Protein AF-F3KN07-F1 (afdb_monomer_lite)

Secondary structure (DSSP, 8-state):
-----HHHHHHHHHHHHIIIIIHHHHHHHHHHHHHIIIIITT-HHHHHH---HHHHHHHHHHHHHHHHHHHHHHHHHHHHHHHHHHHHHS-HHHHHHHHHHHHHHTT-S-HHHHHHHHHHHHHHHTT-

Sequence (128 aa):
MINNNWLRRRWLESRYGTTNYLIFSLTIVNFVLIVYRFLIENDPIINDLLPNLWIFTVILMIFYVPISILIGYW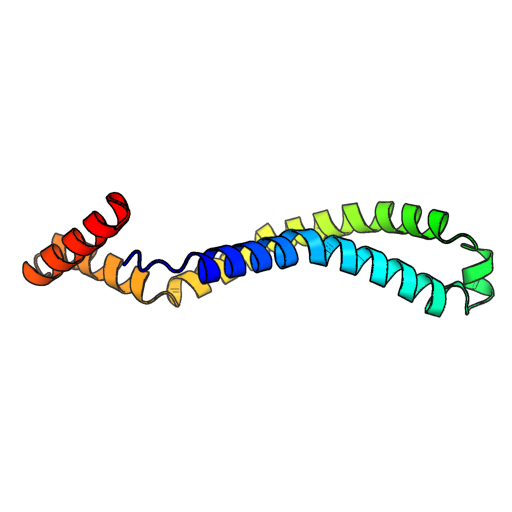HRHTQLSTENIIKRLEDPLLAHICRIIMDSRTGRASEKEIMELRAFLDKIENGK

pLDDT: mean 88.53, std 9.16, range [46.88, 97.69]

Radius of gyration: 25.51 Å; chains: 1; bounding box: 53×21×68 Å

Foldseek 3Di:
DPDPPVVVVVVVVVCCCCVVPVCVVVVLVVVLVCCCVPPQVVDPVNCVVPVDSVVSSVVCCVVVVVVVVVVVVVCVVPPPVVVVVVVCVPDVVNVLLVVQVVCVVVVNHDPVSVVVSVVVVVCVVVVD

Structure (mmCIF, N/CA/C/O backbone):
data_AF-F3KN07-F1
#
_entry.id   AF-F3KN07-F1
#
loop_
_atom_site.group_PDB
_atom_site.id
_atom_site.type_symbol
_atom_site.label_atom_id
_atom_site.label_alt_id
_atom_site.label_comp_id
_atom_site.label_asym_id
_atom_site.label_entity_id
_atom_site.label_seq_id
_atom_site.pdbx_PDB_ins_code
_atom_site.Cartn_x
_atom_site.Cartn_y
_atom_site.Cartn_z
_atom_site.occupancy
_atom_site.B_iso_or_equiv
_atom_site.auth_seq_id
_atom_site.auth_comp_id
_atom_site.auth_asym_id
_atom_site.auth_atom_id
_atom_site.pdbx_PDB_model_num
ATOM 1 N N . MET A 1 1 ? -27.335 2.458 13.897 1.00 46.88 1 MET A N 1
ATOM 2 C CA . MET A 1 1 ? -27.718 3.627 13.066 1.00 46.88 1 MET A CA 1
ATOM 3 C C . MET A 1 1 ? -27.528 3.295 11.587 1.00 46.88 1 MET A C 1
ATOM 5 O O . MET A 1 1 ? -26.543 3.711 10.986 1.00 46.88 1 MET A O 1
ATOM 9 N N . ILE A 1 2 ? -28.474 2.601 10.959 1.00 49.03 2 ILE A N 1
ATOM 10 C CA . ILE A 1 2 ? -28.528 2.502 9.492 1.00 49.03 2 ILE A CA 1
ATOM 11 C C . ILE A 1 2 ? -29.441 3.622 8.986 1.00 49.03 2 ILE A C 1
ATOM 13 O O . ILE A 1 2 ? -30.556 3.398 8.528 1.00 49.03 2 ILE A O 1
ATOM 17 N N . ASN A 1 3 ? -28.989 4.872 9.132 1.00 54.06 3 ASN A N 1
ATOM 18 C CA . ASN A 1 3 ? -29.558 5.941 8.316 1.00 54.06 3 ASN A CA 1
ATOM 19 C C . ASN A 1 3 ? -29.127 5.664 6.871 1.00 54.06 3 ASN A C 1
ATOM 21 O O . ASN A 1 3 ? -27.994 5.226 6.655 1.00 54.06 3 ASN A O 1
ATOM 25 N N . ASN A 1 4 ? -30.029 5.862 5.915 1.00 63.94 4 ASN A N 1
ATOM 26 C CA . ASN A 1 4 ? -29.963 5.401 4.530 1.00 63.94 4 ASN A CA 1
ATOM 27 C C . ASN A 1 4 ? -28.863 6.119 3.717 1.00 63.94 4 ASN A C 1
ATOM 29 O O . ASN A 1 4 ? -29.105 6.832 2.750 1.00 63.94 4 ASN A O 1
ATOM 33 N N . ASN A 1 5 ? -27.612 5.941 4.127 1.00 76.50 5 ASN A N 1
ATOM 34 C CA . ASN A 1 5 ? -26.417 6.563 3.579 1.00 76.50 5 ASN A CA 1
ATOM 35 C C . ASN A 1 5 ? -25.862 5.721 2.427 1.00 76.50 5 ASN A C 1
ATOM 37 O O . ASN A 1 5 ? -24.653 5.504 2.332 1.00 76.50 5 ASN A O 1
ATOM 41 N N . TRP A 1 6 ? -26.745 5.232 1.553 1.00 86.12 6 TRP A N 1
ATOM 42 C CA . TRP A 1 6 ? -26.373 4.431 0.388 1.00 86.12 6 TRP A CA 1
ATOM 43 C C . TRP A 1 6 ? -25.271 5.125 -0.422 1.00 86.12 6 TRP A C 1
ATOM 45 O O . TRP A 1 6 ? -24.239 4.522 -0.701 1.00 86.12 6 TRP A O 1
ATOM 55 N N . LEU A 1 7 ? -25.415 6.435 -0.652 1.00 90.31 7 LEU A N 1
ATOM 56 C CA . LEU A 1 7 ? -24.409 7.250 -1.338 1.00 90.31 7 LEU A CA 1
ATOM 57 C C . LEU A 1 7 ? -23.064 7.285 -0.607 1.00 90.31 7 LEU A C 1
ATOM 59 O O . LEU A 1 7 ? -22.028 7.122 -1.242 1.00 90.31 7 LEU A O 1
ATOM 63 N N . ARG A 1 8 ? -23.045 7.446 0.723 1.00 89.19 8 ARG A N 1
ATOM 64 C CA . ARG A 1 8 ? -21.777 7.466 1.476 1.00 89.19 8 ARG A CA 1
ATOM 65 C C . ARG A 1 8 ? -21.091 6.103 1.462 1.00 89.19 8 ARG A C 1
ATOM 67 O O . ARG A 1 8 ? -19.870 6.048 1.374 1.00 89.19 8 ARG A O 1
ATOM 74 N N . ARG A 1 9 ? -21.866 5.015 1.520 1.00 89.00 9 ARG A N 1
ATOM 75 C CA . ARG A 1 9 ? -21.346 3.644 1.420 1.00 89.00 9 ARG A CA 1
ATOM 76 C C . ARG A 1 9 ? -20.740 3.389 0.044 1.00 89.00 9 ARG A C 1
ATOM 78 O O . ARG A 1 9 ? -19.590 2.983 -0.033 1.00 89.00 9 ARG A O 1
ATOM 85 N N . ARG A 1 10 ? -21.464 3.707 -1.033 1.00 93.06 10 ARG A N 1
ATOM 86 C CA . ARG A 1 10 ? -20.956 3.583 -2.410 1.00 93.06 10 ARG A CA 1
ATOM 87 C C . ARG A 1 10 ? -19.742 4.474 -2.664 1.00 93.06 10 ARG A C 1
ATOM 89 O O . ARG A 1 10 ? -18.795 4.035 -3.302 1.00 93.06 10 ARG A O 1
ATOM 96 N N . TRP A 1 11 ? -19.729 5.691 -2.125 1.00 93.75 11 TRP A N 1
ATOM 97 C CA . TRP A 1 11 ? -18.564 6.572 -2.197 1.00 93.75 11 TRP A CA 1
ATOM 98 C C . TRP A 1 11 ? -17.345 5.970 -1.492 1.00 93.75 11 TRP A C 1
ATOM 100 O O . TRP A 1 11 ? -16.251 5.951 -2.050 1.00 93.75 11 TRP A O 1
ATOM 110 N N . LEU A 1 12 ? -17.528 5.437 -0.282 1.00 92.62 12 LEU A N 1
ATOM 111 C CA . LEU A 1 12 ? -16.463 4.773 0.465 1.00 92.62 12 LEU A CA 1
ATOM 112 C C . LEU A 1 12 ? -15.929 3.548 -0.288 1.00 92.62 12 LEU A C 1
ATOM 114 O O . LEU A 1 12 ? -14.721 3.391 -0.433 1.00 92.62 12 LEU A O 1
ATOM 118 N N . GLU A 1 13 ? -16.820 2.711 -0.809 1.00 94.25 13 GLU A N 1
ATOM 119 C CA . GLU A 1 13 ? -16.458 1.541 -1.609 1.00 94.25 13 GLU A CA 1
ATOM 120 C C . GLU A 1 13 ? -15.738 1.926 -2.902 1.00 94.25 13 GLU A C 1
ATOM 122 O O . GLU A 1 13 ? -14.742 1.299 -3.249 1.00 94.25 13 GLU A O 1
ATOM 127 N N . SER A 1 14 ? -16.174 2.995 -3.575 1.00 94.69 14 SER A N 1
ATOM 128 C CA . SER A 1 14 ? -15.475 3.545 -4.737 1.00 94.69 14 SER A CA 1
ATOM 129 C C . SER A 1 14 ? -14.065 3.988 -4.369 1.00 94.69 14 SER A C 1
ATOM 131 O O . SER A 1 14 ? -13.130 3.664 -5.091 1.00 94.69 14 SER A O 1
ATOM 133 N N . ARG A 1 15 ? -13.884 4.686 -3.242 1.00 94.12 15 ARG A N 1
ATOM 134 C CA . ARG A 1 15 ? -12.553 5.083 -2.772 1.00 94.12 15 ARG A CA 1
ATOM 135 C C . ARG A 1 15 ? -11.682 3.874 -2.467 1.00 94.12 15 ARG A C 1
ATOM 137 O O . ARG A 1 15 ? -10.532 3.868 -2.878 1.00 94.12 15 ARG A O 1
ATOM 144 N N . TYR A 1 16 ? -12.216 2.845 -1.812 1.00 93.38 16 TYR A N 1
ATOM 145 C CA . TYR A 1 16 ? -11.468 1.610 -1.582 1.00 93.38 16 TYR A CA 1
ATOM 146 C C . TYR A 1 16 ? -11.097 0.909 -2.888 1.00 93.38 16 TYR A C 1
ATOM 148 O O . TYR A 1 16 ? -9.954 0.491 -3.038 1.00 93.38 16 TYR A O 1
ATOM 156 N N . GLY A 1 17 ? -12.020 0.827 -3.849 1.00 93.44 17 GLY A N 1
ATOM 157 C CA . GLY A 1 17 ? -11.749 0.264 -5.170 1.00 93.44 17 GLY A CA 1
ATOM 158 C C . GLY A 1 17 ? -10.638 1.022 -5.897 1.00 93.44 17 GLY A C 1
ATOM 159 O O . GLY A 1 17 ? -9.679 0.424 -6.388 1.00 93.44 17 GLY A O 1
ATOM 160 N N . THR A 1 18 ? -10.724 2.351 -5.896 1.00 94.06 18 THR A N 1
ATOM 161 C CA . THR A 1 18 ? -9.728 3.213 -6.528 1.00 94.06 18 THR A CA 1
ATOM 162 C C . THR A 1 18 ? -8.377 3.116 -5.828 1.00 94.06 18 THR A C 1
ATOM 164 O O . THR A 1 18 ? -7.378 2.852 -6.488 1.00 94.06 18 THR A O 1
ATOM 167 N N . THR A 1 19 ? -8.326 3.269 -4.505 1.00 92.44 19 THR A N 1
ATOM 168 C CA . THR A 1 19 ? -7.071 3.277 -3.744 1.00 92.44 19 THR A CA 1
ATOM 169 C C . THR A 1 19 ? -6.382 1.918 -3.737 1.00 92.44 19 THR A C 1
ATOM 171 O O . THR A 1 19 ? -5.168 1.867 -3.910 1.00 92.44 19 THR A O 1
ATOM 174 N N . ASN A 1 20 ? -7.126 0.823 -3.573 1.00 87.69 20 ASN A N 1
ATOM 175 C CA . ASN A 1 20 ? -6.516 -0.495 -3.402 1.00 87.69 20 ASN A CA 1
ATOM 176 C C . ASN A 1 20 ? -6.149 -1.164 -4.733 1.00 87.69 20 ASN A C 1
ATOM 178 O O . ASN A 1 20 ? -5.208 -1.951 -4.756 1.00 87.69 20 ASN A O 1
ATOM 182 N N . TYR A 1 21 ? -6.864 -0.871 -5.828 1.00 89.44 21 TYR A N 1
ATOM 183 C CA . TYR A 1 21 ? -6.686 -1.594 -7.096 1.00 89.44 21 TYR A CA 1
ATOM 184 C C . TYR A 1 21 ? -6.346 -0.686 -8.284 1.00 89.44 21 TYR A C 1
ATOM 186 O O . TYR A 1 21 ? -5.404 -0.969 -9.030 1.00 89.44 21 TYR A O 1
ATOM 194 N N . LEU A 1 22 ? -7.083 0.414 -8.481 1.00 92.19 22 LEU A N 1
ATOM 195 C CA . LEU A 1 22 ? -6.922 1.240 -9.687 1.00 92.19 22 LEU A CA 1
ATOM 196 C C . LEU A 1 22 ? -5.666 2.116 -9.641 1.00 92.19 22 LEU A C 1
ATOM 198 O O . LEU A 1 22 ? -4.937 2.186 -10.630 1.00 92.19 22 LEU A O 1
ATOM 202 N N . ILE A 1 23 ? -5.384 2.755 -8.500 1.00 95.56 23 ILE A N 1
ATOM 203 C CA . ILE A 1 23 ? -4.218 3.637 -8.338 1.00 95.56 23 ILE A CA 1
ATOM 204 C C . ILE A 1 23 ? -2.920 2.868 -8.550 1.00 95.56 23 ILE A C 1
ATOM 206 O O . ILE A 1 23 ? -2.008 3.410 -9.165 1.00 95.56 23 ILE A O 1
ATOM 210 N N . PHE A 1 24 ? -2.837 1.615 -8.101 1.00 89.25 24 PHE A N 1
ATOM 211 C CA . PHE A 1 24 ? -1.648 0.787 -8.299 1.00 89.25 24 PHE A CA 1
ATOM 212 C C . PHE A 1 24 ? -1.303 0.649 -9.788 1.00 89.25 24 PHE A C 1
ATOM 214 O O . PHE A 1 24 ? -0.209 1.018 -10.214 1.00 89.25 24 PHE A O 1
ATOM 221 N N . SER A 1 25 ? -2.275 0.216 -10.594 1.00 91.38 25 SER A N 1
ATOM 222 C CA . SER A 1 25 ? -2.095 0.036 -12.039 1.00 91.38 25 SER A CA 1
ATOM 223 C C . SER A 1 25 ? -1.794 1.361 -12.741 1.00 91.38 25 SER A C 1
ATOM 225 O O . SER A 1 25 ? -0.860 1.451 -13.535 1.00 91.38 25 SER A O 1
ATOM 227 N N . LEU A 1 26 ? -2.547 2.414 -12.406 1.00 95.25 26 LEU A N 1
ATOM 228 C CA . LEU A 1 26 ? -2.359 3.746 -12.977 1.00 95.25 26 LEU A CA 1
ATOM 229 C C . LEU A 1 26 ? -0.970 4.313 -12.654 1.00 95.25 26 LEU A C 1
ATOM 231 O O . LEU A 1 26 ? -0.328 4.903 -13.517 1.00 95.25 26 LEU A O 1
ATOM 235 N N . THR A 1 27 ? -0.492 4.113 -11.426 1.00 94.38 27 THR A N 1
ATOM 236 C CA . THR A 1 27 ? 0.828 4.579 -10.986 1.00 94.38 27 THR A CA 1
ATOM 237 C C . THR A 1 27 ? 1.937 3.851 -11.724 1.00 94.38 27 THR A C 1
ATOM 239 O O . THR A 1 27 ? 2.873 4.503 -12.170 1.00 94.38 27 THR A O 1
ATOM 242 N N . ILE A 1 28 ? 1.822 2.534 -11.917 1.00 93.38 28 ILE A N 1
ATOM 243 C CA . ILE A 1 28 ? 2.807 1.763 -12.688 1.00 93.38 28 ILE A CA 1
ATOM 244 C C . ILE A 1 28 ? 2.850 2.239 -14.139 1.00 93.38 28 ILE A C 1
ATOM 246 O O . ILE A 1 28 ? 3.931 2.520 -14.650 1.00 93.38 28 ILE A O 1
ATOM 250 N N . VAL A 1 29 ? 1.692 2.381 -14.792 1.00 95.19 29 VAL A N 1
ATOM 251 C CA . VAL A 1 29 ? 1.626 2.860 -16.182 1.00 95.19 29 VAL A CA 1
ATOM 252 C C . VAL A 1 29 ? 2.231 4.258 -16.301 1.00 95.19 29 VAL A C 1
ATOM 254 O O . VAL A 1 29 ? 3.075 4.489 -17.163 1.00 95.19 29 VAL A O 1
ATOM 257 N N . ASN A 1 30 ? 1.862 5.178 -15.408 1.00 96.44 30 ASN A N 1
ATOM 258 C CA . ASN A 1 30 ? 2.409 6.532 -15.410 1.00 96.44 30 ASN A CA 1
ATOM 259 C C . ASN A 1 30 ? 3.914 6.542 -15.142 1.00 96.44 30 ASN A C 1
ATOM 261 O O . ASN A 1 30 ? 4.642 7.253 -15.826 1.00 96.44 30 ASN A O 1
ATOM 265 N N . PHE A 1 31 ? 4.392 5.745 -14.188 1.00 95.88 31 PHE A N 1
ATOM 266 C CA . PHE A 1 31 ? 5.814 5.625 -13.890 1.00 95.88 31 PHE A CA 1
ATOM 267 C C . PHE A 1 31 ? 6.594 5.133 -15.110 1.00 95.88 31 PHE A C 1
ATOM 269 O O . PHE A 1 31 ? 7.565 5.771 -15.506 1.00 95.88 31 PHE A O 1
ATOM 276 N N . VAL A 1 32 ? 6.125 4.061 -15.754 1.00 95.75 32 VAL A N 1
ATOM 277 C CA . VAL A 1 32 ? 6.725 3.521 -16.980 1.00 95.75 32 VAL A CA 1
ATOM 278 C C . VAL A 1 32 ? 6.781 4.587 -18.072 1.00 95.75 32 VAL A C 1
ATOM 280 O O . VAL A 1 32 ? 7.844 4.815 -18.640 1.00 95.75 32 VAL A O 1
ATOM 283 N N . LEU A 1 33 ? 5.667 5.272 -18.343 1.00 96.19 33 LEU A N 1
ATOM 284 C CA . LEU A 1 33 ? 5.594 6.284 -19.398 1.00 96.19 33 LEU A CA 1
ATOM 285 C C . LEU A 1 33 ? 6.488 7.495 -19.115 1.00 96.19 33 LEU A C 1
ATOM 287 O O . LEU A 1 33 ? 7.156 7.976 -20.027 1.00 96.19 33 LEU A O 1
ATOM 291 N N . ILE A 1 34 ? 6.503 7.990 -17.876 1.00 95.75 34 ILE A N 1
ATOM 292 C CA . ILE A 1 34 ? 7.312 9.148 -17.482 1.00 95.75 34 ILE A CA 1
ATOM 293 C C . ILE A 1 34 ? 8.794 8.793 -17.548 1.00 95.75 34 ILE A C 1
ATOM 295 O O . ILE A 1 34 ? 9.552 9.512 -18.188 1.00 95.75 34 ILE A O 1
ATOM 299 N N . VAL A 1 35 ? 9.211 7.684 -16.933 1.00 94.12 35 VAL A N 1
ATOM 300 C CA . VAL A 1 35 ? 10.618 7.263 -16.946 1.00 94.12 35 VAL A CA 1
ATOM 301 C C . VAL A 1 35 ? 11.076 7.016 -18.375 1.00 94.12 35 VAL A C 1
ATOM 303 O O . VAL A 1 35 ? 12.122 7.513 -18.774 1.00 94.12 35 VAL A O 1
ATOM 306 N N . TYR A 1 36 ? 10.278 6.323 -19.181 1.00 94.31 36 TYR A N 1
ATOM 307 C CA . TYR A 1 36 ? 10.670 6.044 -20.551 1.00 94.31 36 TYR A CA 1
ATOM 308 C C . TYR A 1 36 ? 10.819 7.323 -21.386 1.00 94.31 36 TYR A C 1
ATOM 310 O O . TYR A 1 36 ? 11.875 7.559 -21.963 1.00 94.31 36 TYR A O 1
ATOM 318 N N . ARG A 1 37 ? 9.810 8.200 -21.390 1.00 93.19 37 ARG A N 1
ATOM 319 C CA . ARG A 1 37 ? 9.842 9.423 -22.209 1.00 93.19 37 ARG A CA 1
ATOM 320 C C . ARG A 1 37 ? 10.866 10.443 -21.735 1.00 93.19 37 ARG A C 1
ATOM 322 O O . ARG A 1 37 ? 11.495 11.108 -22.546 1.00 93.19 37 ARG A O 1
ATOM 329 N N . PHE A 1 38 ? 10.996 10.625 -20.422 1.00 93.56 38 PHE A N 1
ATOM 330 C CA . PHE A 1 38 ? 11.834 11.695 -19.886 1.00 93.56 38 PHE A CA 1
ATOM 331 C C . PHE A 1 38 ? 13.275 11.272 -19.626 1.00 93.56 38 PHE A C 1
ATOM 333 O O . PHE A 1 38 ? 14.154 12.123 -19.742 1.00 93.56 38 PHE A O 1
ATOM 340 N N . LEU A 1 39 ? 13.523 10.005 -19.286 1.00 91.00 39 LEU A N 1
ATOM 341 C CA . LEU A 1 39 ? 14.859 9.512 -18.947 1.00 91.00 39 LEU A CA 1
ATOM 342 C C . LEU A 1 39 ? 15.476 8.677 -20.069 1.00 91.00 39 LEU A C 1
ATOM 344 O O . LEU A 1 39 ? 16.651 8.857 -20.360 1.00 91.00 39 LEU A O 1
ATOM 348 N N . ILE A 1 40 ? 14.708 7.771 -20.683 1.00 90.62 40 ILE A N 1
ATOM 349 C CA . ILE A 1 40 ? 15.252 6.831 -21.675 1.00 90.62 40 ILE A CA 1
ATOM 350 C C . ILE A 1 40 ? 15.344 7.495 -23.044 1.00 90.62 40 ILE A C 1
ATOM 352 O O . ILE A 1 40 ? 16.440 7.611 -23.569 1.00 90.62 40 ILE A O 1
ATOM 356 N N . GLU A 1 41 ? 14.236 7.990 -23.600 1.00 90.38 41 GLU A N 1
ATOM 357 C CA . GLU A 1 41 ? 14.223 8.568 -24.956 1.00 90.38 41 GLU A CA 1
ATOM 358 C C . GLU A 1 41 ? 15.112 9.815 -25.092 1.00 90.38 41 GLU A C 1
ATOM 360 O O . GLU A 1 41 ? 15.648 10.077 -26.167 1.00 90.38 41 GLU A O 1
ATOM 365 N N . ASN A 1 42 ? 15.283 10.581 -24.010 1.00 90.62 42 ASN A N 1
ATOM 366 C CA . ASN A 1 42 ? 16.083 11.807 -24.024 1.00 90.62 42 ASN A CA 1
ATOM 367 C C . ASN A 1 42 ? 17.590 11.565 -23.867 1.00 90.62 42 ASN A C 1
ATOM 369 O O . ASN A 1 42 ? 18.372 12.456 -24.204 1.00 90.62 42 ASN A O 1
ATOM 373 N N . ASP A 1 43 ? 18.007 10.409 -23.346 1.00 90.50 43 ASP A N 1
ATOM 374 C CA . ASP A 1 43 ? 19.420 10.074 -23.182 1.00 90.50 43 ASP A CA 1
ATOM 375 C C . ASP A 1 43 ? 19.863 9.115 -24.301 1.00 90.50 43 ASP A C 1
ATOM 377 O O . ASP A 1 43 ? 19.405 7.972 -24.355 1.00 90.50 43 ASP A O 1
ATOM 381 N N . PRO A 1 44 ? 20.766 9.535 -25.203 1.00 87.56 44 PRO A N 1
ATOM 382 C CA . PRO A 1 44 ? 21.145 8.725 -26.356 1.00 87.56 44 PRO A CA 1
ATOM 383 C C . PRO A 1 44 ? 21.860 7.417 -25.984 1.00 87.56 44 PRO A C 1
ATOM 385 O O . PRO A 1 44 ? 21.776 6.462 -26.748 1.00 87.56 44 PRO A O 1
ATOM 388 N N . ILE A 1 45 ? 22.534 7.340 -24.830 1.00 89.75 45 ILE A N 1
ATOM 389 C CA . ILE A 1 45 ? 23.225 6.123 -24.374 1.00 89.75 45 ILE A CA 1
ATOM 390 C C . ILE A 1 45 ? 22.199 5.110 -23.858 1.00 89.75 45 ILE A C 1
ATOM 392 O O . ILE A 1 45 ? 22.265 3.925 -24.181 1.00 89.75 45 ILE A O 1
ATOM 396 N N . ILE A 1 46 ? 21.238 5.569 -23.055 1.00 85.81 46 ILE A N 1
ATOM 397 C CA . ILE A 1 46 ? 20.214 4.697 -22.467 1.00 85.81 46 ILE A CA 1
ATOM 398 C C . ILE A 1 46 ? 19.205 4.255 -23.535 1.00 85.81 46 ILE A C 1
ATOM 400 O O . ILE A 1 46 ? 18.784 3.095 -23.536 1.00 85.81 46 ILE A O 1
ATOM 404 N N . ASN A 1 47 ? 18.850 5.146 -24.464 1.00 88.06 47 ASN A N 1
ATOM 405 C CA . ASN A 1 47 ? 17.949 4.839 -25.569 1.00 88.06 47 ASN A CA 1
ATOM 406 C C . ASN A 1 47 ? 18.511 3.750 -26.493 1.00 88.06 47 ASN A C 1
ATOM 408 O O . ASN A 1 47 ? 17.753 2.903 -26.948 1.00 88.06 47 ASN A O 1
ATOM 412 N N . ASP A 1 48 ? 19.825 3.727 -26.737 1.00 90.44 48 ASP A N 1
ATOM 413 C CA . ASP A 1 48 ? 20.455 2.685 -27.562 1.00 90.44 48 ASP A CA 1
ATOM 414 C C . ASP A 1 48 ? 20.349 1.294 -26.906 1.00 90.44 48 ASP A C 1
ATOM 416 O O . ASP A 1 48 ? 20.135 0.285 -27.577 1.00 90.44 48 ASP A O 1
ATOM 420 N N . LEU A 1 49 ? 20.397 1.239 -25.568 1.00 87.31 49 LEU A N 1
ATOM 421 C CA . LEU A 1 49 ? 20.236 -0.000 -24.805 1.00 87.31 49 LEU A CA 1
ATOM 422 C C . LEU A 1 49 ? 18.773 -0.479 -24.746 1.00 87.31 49 LEU A C 1
ATOM 424 O O . LEU A 1 49 ? 18.518 -1.685 -24.770 1.00 87.31 49 LEU A O 1
ATOM 428 N N . LEU A 1 50 ? 17.807 0.439 -24.625 1.00 88.69 50 LEU A N 1
ATOM 429 C CA . LEU A 1 50 ? 16.382 0.128 -24.444 1.00 88.69 50 LEU A CA 1
ATOM 430 C C . LEU A 1 50 ? 15.465 1.002 -25.326 1.00 88.69 50 LEU A C 1
ATOM 432 O O . LEU A 1 50 ? 14.623 1.728 -24.798 1.00 88.69 50 LEU A O 1
ATOM 436 N N . PRO A 1 51 ? 15.529 0.869 -26.664 1.00 86.25 51 PRO A N 1
ATOM 437 C CA . PRO A 1 51 ? 14.819 1.753 -27.599 1.00 86.25 51 PRO A CA 1
ATOM 438 C C . PRO A 1 51 ? 13.322 1.452 -27.736 1.00 86.25 51 PRO A C 1
ATOM 440 O O . PRO A 1 51 ? 12.611 2.128 -28.478 1.00 86.25 51 PRO A O 1
ATOM 443 N N . ASN A 1 52 ? 12.834 0.391 -27.085 1.00 92.94 52 ASN A N 1
ATOM 444 C CA . ASN A 1 52 ? 11.447 -0.048 -27.175 1.00 92.94 52 ASN A CA 1
ATOM 445 C C . ASN A 1 52 ? 10.776 -0.008 -25.799 1.00 92.94 52 ASN A C 1
ATOM 447 O O . ASN A 1 52 ? 11.140 -0.771 -24.899 1.00 92.94 52 ASN A O 1
ATOM 451 N N . LEU A 1 53 ? 9.706 0.785 -25.682 1.00 92.56 53 LEU A N 1
ATOM 452 C CA . LEU A 1 53 ? 8.907 0.939 -24.460 1.00 92.56 53 LEU A CA 1
ATOM 453 C C . LEU A 1 53 ? 8.461 -0.403 -23.874 1.00 92.56 53 LEU A C 1
ATOM 455 O O . LEU A 1 53 ? 8.517 -0.608 -22.661 1.00 92.56 53 LEU A O 1
ATOM 459 N N . TRP A 1 54 ? 8.024 -1.332 -24.727 1.00 93.25 54 TRP A N 1
ATOM 460 C CA . TRP A 1 54 ? 7.536 -2.632 -24.271 1.00 93.25 54 TRP A CA 1
ATOM 461 C C . TRP A 1 54 ? 8.663 -3.495 -23.681 1.00 93.25 54 TRP A C 1
ATOM 463 O O . TRP A 1 54 ? 8.446 -4.143 -22.659 1.00 93.25 54 TRP A O 1
ATOM 473 N N . ILE A 1 55 ? 9.872 -3.450 -24.259 1.00 92.38 55 ILE A N 1
ATOM 474 C CA . ILE A 1 55 ? 11.044 -4.187 -23.758 1.00 92.38 55 ILE A CA 1
ATOM 475 C C . ILE A 1 55 ? 11.445 -3.635 -22.393 1.00 92.38 55 ILE A C 1
ATOM 477 O O . ILE A 1 55 ? 11.585 -4.399 -21.438 1.00 92.38 55 ILE A O 1
ATOM 481 N N . PHE A 1 56 ? 11.545 -2.307 -22.278 1.00 93.81 56 PHE A N 1
ATOM 482 C CA . PHE A 1 56 ? 11.797 -1.638 -21.003 1.00 93.81 56 PHE A CA 1
ATOM 483 C C . PHE A 1 56 ? 10.762 -2.038 -19.944 1.00 93.81 56 PHE A C 1
ATOM 485 O O . PHE A 1 56 ? 11.130 -2.408 -18.832 1.00 93.81 56 PHE A O 1
ATOM 492 N N . THR A 1 57 ? 9.476 -2.029 -20.300 1.00 94.94 57 THR A N 1
ATOM 493 C CA . THR A 1 57 ? 8.385 -2.376 -19.378 1.00 94.94 57 THR A CA 1
ATOM 494 C C . THR A 1 57 ? 8.506 -3.812 -18.874 1.00 94.94 57 THR A C 1
ATOM 496 O O . THR A 1 57 ? 8.381 -4.052 -17.675 1.00 94.94 57 THR A O 1
ATOM 499 N N . VAL A 1 58 ? 8.771 -4.777 -19.760 1.00 95.56 58 VAL A N 1
ATOM 500 C CA . VAL A 1 58 ? 8.926 -6.190 -19.377 1.00 95.56 58 VAL A CA 1
ATOM 501 C C . VAL A 1 58 ? 10.116 -6.369 -18.437 1.00 95.56 58 VAL A C 1
ATOM 503 O O . VAL A 1 58 ? 9.972 -7.001 -17.391 1.00 95.56 58 VAL A O 1
ATOM 506 N N . ILE A 1 59 ? 11.265 -5.773 -18.764 1.00 94.00 59 ILE A N 1
ATOM 507 C CA . ILE A 1 59 ? 12.463 -5.821 -17.916 1.00 94.00 59 ILE A CA 1
ATOM 508 C C . ILE A 1 59 ? 12.164 -5.202 -16.550 1.00 94.00 59 ILE A C 1
ATOM 510 O O . ILE A 1 59 ? 12.410 -5.833 -15.523 1.00 94.00 59 ILE A O 1
ATOM 514 N N . LEU A 1 60 ? 11.572 -4.006 -16.524 1.00 94.38 60 LEU A N 1
ATOM 515 C CA . LEU A 1 60 ? 11.196 -3.333 -15.287 1.00 94.38 60 LEU A CA 1
ATOM 516 C C . LEU A 1 60 ? 10.298 -4.224 -14.428 1.00 94.38 60 LEU A C 1
ATOM 518 O O . LEU A 1 60 ? 10.560 -4.356 -13.240 1.00 94.38 60 LEU A O 1
ATOM 522 N N . MET A 1 61 ? 9.283 -4.870 -15.005 1.00 95.12 61 MET A N 1
ATOM 523 C CA . MET A 1 61 ? 8.365 -5.743 -14.265 1.00 95.12 61 MET A CA 1
ATOM 524 C C . MET A 1 61 ? 9.061 -6.981 -13.685 1.00 95.12 61 MET A C 1
ATOM 526 O O . MET A 1 61 ? 8.762 -7.364 -12.552 1.00 95.12 61 MET A O 1
ATOM 530 N N . ILE A 1 62 ? 10.016 -7.568 -14.415 1.00 97.00 62 ILE A N 1
ATOM 531 C CA . ILE A 1 62 ? 10.811 -8.715 -13.948 1.00 97.00 62 ILE A CA 1
ATOM 532 C C . ILE A 1 62 ? 11.618 -8.363 -12.697 1.00 97.00 62 ILE A C 1
ATOM 534 O O . ILE A 1 62 ? 11.742 -9.206 -11.816 1.00 97.00 62 ILE A O 1
ATOM 538 N N . PHE A 1 63 ? 12.140 -7.140 -12.585 1.00 95.81 63 PHE A N 1
ATOM 539 C CA . PHE A 1 63 ? 12.871 -6.700 -11.391 1.00 95.81 63 PHE A CA 1
ATOM 540 C C . PHE A 1 63 ? 11.951 -6.128 -10.309 1.00 95.81 63 PHE A C 1
ATOM 542 O O . PHE A 1 63 ? 12.117 -6.420 -9.124 1.00 95.81 63 PHE A O 1
ATOM 549 N N . TYR A 1 64 ? 10.954 -5.342 -10.707 1.00 94.62 64 TYR A N 1
ATOM 550 C CA . TYR A 1 64 ? 10.030 -4.663 -9.807 1.00 94.62 64 TYR A CA 1
ATOM 551 C C . TYR A 1 64 ? 9.236 -5.654 -8.956 1.00 94.62 64 TYR A C 1
ATOM 553 O O . TYR A 1 64 ? 9.151 -5.472 -7.742 1.00 94.62 64 TYR A O 1
ATOM 561 N N . VAL A 1 65 ? 8.688 -6.720 -9.553 1.00 95.44 65 VAL A N 1
ATOM 562 C CA . VAL A 1 65 ? 7.854 -7.684 -8.820 1.00 95.44 65 VAL A CA 1
ATOM 563 C C . VAL A 1 65 ? 8.651 -8.376 -7.700 1.00 95.44 65 VAL A C 1
ATOM 565 O O . VAL A 1 65 ? 8.231 -8.260 -6.547 1.00 95.44 65 VAL A O 1
ATOM 568 N N . PRO A 1 66 ? 9.820 -9.005 -7.943 1.00 97.69 66 PRO A N 1
ATOM 569 C CA . PRO A 1 66 ? 10.640 -9.580 -6.876 1.00 97.69 66 PRO A CA 1
ATOM 570 C C . PRO A 1 66 ? 11.064 -8.566 -5.811 1.00 97.69 66 PRO A C 1
ATOM 572 O O . PRO A 1 66 ? 10.938 -8.850 -4.621 1.00 97.69 66 PRO A O 1
ATOM 575 N N . ILE A 1 67 ? 11.515 -7.37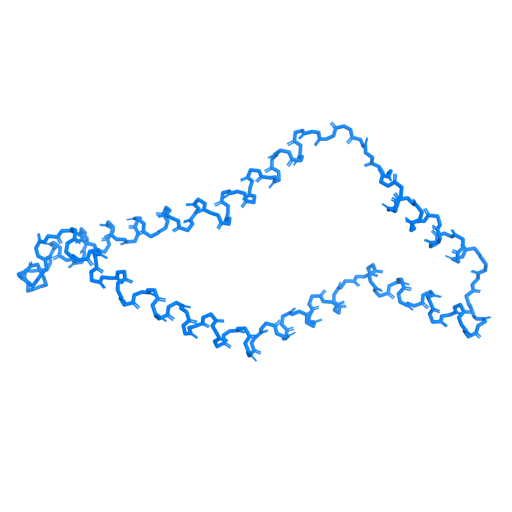1 -6.211 1.00 97.38 67 ILE A N 1
ATOM 576 C CA . ILE A 1 67 ? 11.929 -6.324 -5.264 1.00 97.38 67 ILE A CA 1
ATOM 577 C C . ILE A 1 67 ? 10.749 -5.910 -4.377 1.00 97.38 67 ILE A C 1
ATOM 579 O O . ILE A 1 67 ? 10.899 -5.815 -3.159 1.00 97.38 67 ILE A O 1
ATOM 583 N N . SER A 1 68 ? 9.560 -5.727 -4.956 1.00 95.75 68 SER A N 1
ATOM 584 C CA . SER A 1 68 ? 8.352 -5.372 -4.204 1.00 95.75 68 SER A CA 1
ATOM 585 C C . SER A 1 68 ? 7.960 -6.454 -3.192 1.00 95.75 68 SER A C 1
ATOM 587 O O . SER A 1 68 ? 7.593 -6.130 -2.062 1.00 95.75 68 SER A O 1
ATOM 589 N N . ILE A 1 69 ? 8.115 -7.735 -3.550 1.00 97.12 69 ILE A N 1
ATOM 590 C CA . ILE A 1 69 ? 7.864 -8.870 -2.652 1.00 97.12 69 ILE A CA 1
ATOM 591 C C . ILE A 1 69 ? 8.863 -8.862 -1.493 1.00 97.12 69 ILE A C 1
ATOM 593 O O . ILE A 1 69 ? 8.454 -9.029 -0.345 1.00 97.12 69 ILE A O 1
ATOM 597 N N . LEU A 1 70 ? 10.152 -8.635 -1.763 1.00 97.56 70 LEU A N 1
ATOM 598 C CA . LEU A 1 70 ? 11.189 -8.580 -0.728 1.00 97.56 70 LEU A CA 1
ATOM 599 C C . LEU A 1 70 ? 10.943 -7.439 0.264 1.00 97.56 70 LEU A C 1
ATOM 601 O O . LEU A 1 70 ? 10.985 -7.658 1.476 1.00 97.56 70 LEU A O 1
ATOM 605 N N . ILE A 1 71 ? 10.631 -6.241 -0.236 1.00 96.38 71 ILE A N 1
ATOM 606 C CA . ILE A 1 71 ? 10.305 -5.082 0.605 1.00 96.38 71 ILE A CA 1
ATOM 607 C C . ILE A 1 71 ? 9.037 -5.357 1.420 1.00 96.38 71 ILE A C 1
ATOM 609 O O . ILE A 1 71 ? 9.021 -5.116 2.626 1.00 96.38 71 ILE A O 1
ATOM 613 N N . GLY A 1 72 ? 7.990 -5.904 0.795 1.00 95.12 72 GLY A N 1
ATOM 614 C CA . GLY A 1 72 ? 6.739 -6.241 1.474 1.00 95.12 72 GLY A CA 1
ATOM 615 C C . GLY A 1 72 ? 6.922 -7.298 2.565 1.00 95.12 72 GLY A C 1
ATOM 616 O O . GLY A 1 72 ? 6.382 -7.159 3.663 1.00 95.12 72 GLY A O 1
ATOM 617 N N . TYR A 1 73 ? 7.730 -8.326 2.299 1.00 96.31 73 TYR A N 1
ATOM 618 C CA . TYR A 1 73 ? 8.105 -9.336 3.285 1.00 96.31 73 TYR A CA 1
ATOM 619 C C . TYR A 1 73 ? 8.838 -8.700 4.470 1.00 96.31 73 TYR A C 1
ATOM 621 O O . TYR A 1 73 ? 8.434 -8.879 5.620 1.00 96.31 73 TYR A O 1
ATOM 629 N N . TRP A 1 74 ? 9.866 -7.894 4.200 1.00 96.81 74 TRP A N 1
ATOM 630 C CA . TRP A 1 74 ? 10.610 -7.187 5.239 1.00 96.81 74 TRP A CA 1
ATOM 631 C C . TRP A 1 74 ? 9.703 -6.286 6.088 1.00 96.81 74 TRP A C 1
ATOM 633 O O . TRP A 1 74 ? 9.733 -6.363 7.318 1.00 96.81 74 TRP A O 1
ATOM 643 N N . HIS A 1 75 ? 8.840 -5.493 5.451 1.00 94.56 75 HIS A N 1
ATOM 644 C CA . HIS A 1 75 ? 7.903 -4.598 6.127 1.00 94.56 75 HIS A CA 1
ATOM 645 C C . HIS A 1 75 ? 6.922 -5.363 7.030 1.00 94.56 75 HIS A C 1
ATOM 647 O O . HIS A 1 75 ? 6.722 -4.992 8.189 1.00 94.56 75 HIS A O 1
ATOM 653 N N . ARG A 1 76 ? 6.366 -6.484 6.544 1.00 93.56 76 ARG A N 1
ATOM 654 C CA . ARG A 1 76 ? 5.460 -7.347 7.320 1.00 93.56 76 ARG A CA 1
ATOM 655 C C . ARG A 1 76 ? 6.112 -7.865 8.602 1.00 93.56 76 ARG A C 1
ATOM 657 O O . ARG A 1 76 ? 5.437 -7.963 9.624 1.00 93.56 76 ARG A O 1
ATOM 664 N N . HIS A 1 77 ? 7.393 -8.217 8.545 1.00 91.06 77 HIS A N 1
ATOM 665 C CA . HIS A 1 77 ? 8.104 -8.809 9.677 1.00 91.06 77 HIS A CA 1
ATOM 666 C C . HIS A 1 77 ? 8.706 -7.785 10.646 1.00 91.06 77 HIS A C 1
ATOM 668 O O . HIS A 1 77 ? 8.974 -8.141 11.790 1.00 91.06 77 HIS A O 1
ATOM 674 N N . THR A 1 78 ? 8.893 -6.531 10.230 1.00 89.94 78 THR A N 1
ATOM 675 C CA . THR A 1 78 ? 9.563 -5.508 11.051 1.00 89.94 78 THR A CA 1
ATOM 676 C C . THR A 1 78 ? 8.621 -4.399 11.514 1.00 89.94 78 THR A C 1
ATOM 678 O O . THR A 1 78 ? 8.488 -4.162 12.712 1.00 89.94 78 THR A O 1
ATOM 681 N N . GLN A 1 79 ? 7.946 -3.723 10.586 1.00 88.12 79 GLN A N 1
ATOM 682 C CA . GLN A 1 79 ? 7.204 -2.490 10.864 1.00 88.12 79 GLN A CA 1
ATOM 683 C C . GLN A 1 79 ? 5.728 -2.741 11.173 1.00 88.12 79 GLN A C 1
ATOM 685 O O . GLN A 1 79 ? 5.160 -2.073 12.038 1.00 88.12 79 GLN A O 1
ATOM 690 N N . LEU A 1 80 ? 5.116 -3.742 10.535 1.00 89.88 80 LEU A N 1
ATOM 691 C CA . LEU A 1 80 ? 3.674 -3.976 10.633 1.00 89.88 80 LEU A CA 1
ATOM 692 C C . LEU A 1 80 ? 3.196 -4.225 12.075 1.00 89.88 80 LEU A C 1
ATOM 694 O O . LEU A 1 80 ? 2.104 -3.802 12.451 1.00 89.88 80 LEU A O 1
ATOM 698 N N . SER A 1 81 ? 4.004 -4.902 12.896 1.00 87.38 81 SER A N 1
ATOM 699 C CA . SER A 1 81 ? 3.682 -5.119 14.314 1.00 87.38 81 SER A CA 1
ATOM 700 C C . SER A 1 81 ? 3.602 -3.794 15.074 1.00 87.38 81 SER A C 1
ATOM 702 O O . SER A 1 81 ? 2.606 -3.516 15.740 1.00 87.38 81 SER A O 1
ATOM 704 N N . THR A 1 82 ? 4.618 -2.945 14.915 1.00 90.44 82 THR A N 1
ATOM 705 C CA . THR A 1 82 ? 4.708 -1.640 15.577 1.00 90.44 82 THR A CA 1
ATOM 706 C C . THR A 1 82 ? 3.549 -0.734 15.180 1.00 90.44 82 THR A C 1
ATOM 708 O O . THR A 1 82 ? 2.892 -0.164 16.047 1.00 90.44 82 THR A O 1
ATOM 711 N N . GLU A 1 83 ? 3.230 -0.657 13.887 1.00 92.06 83 GLU A N 1
ATOM 712 C CA . GLU A 1 83 ? 2.093 0.133 13.405 1.00 92.06 83 GLU A CA 1
ATOM 713 C C . GLU A 1 83 ? 0.762 -0.346 13.987 1.00 92.06 83 GLU A C 1
ATOM 715 O O . GLU A 1 83 ? -0.075 0.462 14.390 1.00 92.06 83 GLU A O 1
ATOM 720 N N . ASN A 1 84 ? 0.559 -1.663 14.049 1.00 91.06 84 ASN A N 1
ATOM 721 C CA . ASN A 1 84 ? -0.660 -2.237 14.606 1.00 91.06 84 ASN A CA 1
ATOM 722 C C . ASN A 1 84 ? -0.775 -1.996 16.111 1.00 91.06 84 ASN A C 1
ATOM 724 O O . ASN A 1 84 ? -1.882 -1.787 16.601 1.00 91.06 84 ASN A O 1
ATOM 728 N N . ILE A 1 85 ? 0.340 -2.019 16.841 1.00 90.94 85 ILE A N 1
ATOM 729 C CA . ILE A 1 85 ? 0.361 -1.696 18.269 1.00 90.94 85 ILE A CA 1
ATOM 730 C C . ILE A 1 85 ? -0.041 -0.237 18.476 1.00 90.94 85 ILE A C 1
ATOM 732 O O . ILE A 1 85 ? -0.963 0.016 19.244 1.00 90.94 85 ILE A O 1
ATOM 736 N N . ILE A 1 86 ? 0.578 0.702 17.755 1.00 91.88 86 ILE A N 1
ATOM 737 C CA . ILE A 1 86 ? 0.263 2.135 17.863 1.00 91.88 86 ILE A CA 1
ATOM 738 C C . ILE A 1 86 ? -1.220 2.378 17.569 1.00 91.88 86 ILE A C 1
ATOM 740 O O . ILE A 1 86 ? -1.926 2.930 18.408 1.0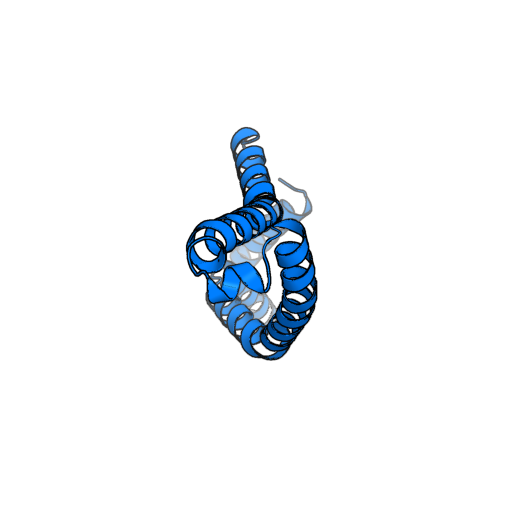0 91.88 86 ILE A O 1
ATOM 744 N N . LYS A 1 87 ? -1.732 1.853 16.448 1.00 91.12 87 LYS A N 1
ATOM 745 C CA . LYS A 1 87 ? -3.151 1.988 16.077 1.00 91.12 87 LYS A CA 1
ATOM 746 C C . LYS A 1 87 ? -4.103 1.431 17.137 1.00 91.12 87 LYS A C 1
ATOM 748 O O . LYS A 1 87 ? -5.163 2.001 17.358 1.00 91.12 87 LYS A O 1
ATOM 753 N N . ARG A 1 88 ? -3.753 0.310 17.778 1.00 89.06 88 ARG A N 1
ATOM 754 C CA . ARG A 1 88 ? -4.576 -0.299 18.838 1.00 89.06 88 ARG A CA 1
ATOM 755 C C . ARG A 1 88 ? -4.524 0.487 20.144 1.00 89.06 88 ARG A C 1
ATOM 757 O O . ARG A 1 88 ? -5.534 0.545 20.832 1.00 89.06 88 ARG A O 1
ATOM 764 N N . LEU A 1 89 ? -3.371 1.055 20.493 1.00 88.00 89 LEU A N 1
ATOM 765 C CA . LEU A 1 89 ? -3.216 1.900 21.680 1.00 88.00 89 LEU A CA 1
ATOM 766 C C . LEU A 1 89 ? -3.961 3.229 21.533 1.00 88.00 89 LEU A C 1
ATOM 768 O O . LEU A 1 89 ? -4.465 3.758 22.518 1.00 88.00 89 LEU A O 1
ATOM 772 N N . GLU A 1 90 ? -4.048 3.745 20.310 1.00 91.06 90 GLU A N 1
ATOM 773 C CA . GLU A 1 90 ? -4.777 4.971 19.992 1.00 91.06 90 GLU A CA 1
ATOM 774 C C . GLU A 1 90 ? -6.295 4.777 19.887 1.00 91.06 90 GLU A C 1
ATOM 776 O O . GLU A 1 90 ? -7.007 5.775 19.858 1.00 91.06 90 GLU A O 1
ATOM 781 N N . ASP A 1 91 ? -6.809 3.542 19.836 1.00 92.38 91 ASP A N 1
ATOM 782 C CA . ASP A 1 91 ? -8.245 3.271 19.703 1.00 92.38 91 ASP A CA 1
ATOM 783 C C . ASP A 1 91 ? -8.978 3.449 21.054 1.00 92.38 91 ASP A C 1
ATOM 785 O O . ASP A 1 91 ? -8.924 2.563 21.922 1.00 92.38 91 ASP A O 1
ATOM 789 N N . PRO A 1 92 ? -9.717 4.563 21.256 1.00 88.62 92 PRO A N 1
ATOM 790 C CA . PRO A 1 92 ? -10.379 4.835 22.527 1.00 88.62 92 PRO A CA 1
ATOM 791 C C . PRO A 1 92 ? -11.565 3.897 22.777 1.00 88.62 92 PRO A C 1
ATOM 793 O O . PRO A 1 92 ? -11.907 3.630 23.931 1.00 88.62 92 PRO A O 1
ATOM 796 N N . LEU A 1 93 ? -12.200 3.386 21.716 1.00 87.19 93 LEU A N 1
ATOM 797 C CA . LEU A 1 93 ? -13.337 2.480 21.831 1.00 87.19 93 LEU A CA 1
ATOM 798 C C . LEU A 1 93 ? -12.865 1.124 22.348 1.00 87.19 93 LEU A C 1
ATOM 800 O O . LEU A 1 93 ? -13.445 0.589 23.293 1.00 87.19 93 LEU A O 1
ATOM 804 N N . LEU A 1 94 ? -11.784 0.597 21.771 1.00 88.00 94 LEU A N 1
ATOM 805 C CA . LEU A 1 94 ? -11.180 -0.653 22.222 1.00 88.00 94 LEU A CA 1
ATOM 806 C C . LEU A 1 94 ? -10.736 -0.556 23.687 1.00 88.00 94 LEU A C 1
ATOM 808 O O . LEU A 1 94 ? -11.036 -1.451 24.479 1.00 88.00 94 LEU A O 1
ATOM 812 N N . ALA A 1 95 ? -10.084 0.546 24.069 1.00 88.88 95 ALA A N 1
ATOM 813 C CA . ALA A 1 95 ? -9.674 0.788 25.450 1.00 88.88 95 ALA A CA 1
ATOM 814 C C . ALA A 1 95 ? -10.874 0.809 26.414 1.00 88.88 95 ALA A C 1
ATOM 816 O O . ALA A 1 95 ? -10.837 0.179 27.474 1.00 88.88 95 ALA A O 1
ATOM 817 N N . HIS A 1 96 ? -11.962 1.485 26.033 1.00 87.44 96 HIS A N 1
ATOM 818 C CA . HIS A 1 96 ? -13.176 1.574 26.839 1.00 87.44 9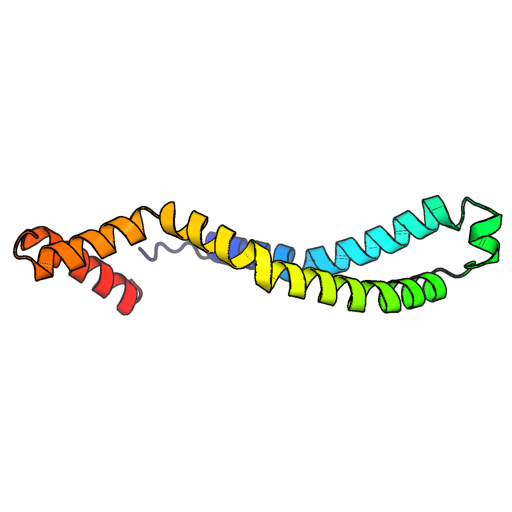6 HIS A CA 1
ATOM 819 C C . HIS A 1 96 ? -13.855 0.210 27.038 1.00 87.44 96 HIS A C 1
ATOM 821 O O . HIS A 1 96 ? -14.215 -0.136 28.164 1.00 87.44 96 HIS A O 1
ATOM 827 N N . ILE A 1 97 ? -13.974 -0.589 25.973 1.00 87.94 97 ILE A N 1
ATOM 828 C CA . ILE A 1 97 ? -14.549 -1.941 26.029 1.00 87.94 97 ILE A CA 1
ATOM 829 C C . ILE A 1 97 ? -13.709 -2.839 26.944 1.00 87.94 97 ILE A C 1
ATOM 831 O O . ILE A 1 97 ? -14.248 -3.470 27.854 1.00 87.94 97 ILE A O 1
ATOM 835 N N . CYS A 1 98 ? -12.386 -2.865 26.751 1.00 88.25 98 CYS A N 1
ATOM 836 C CA . CYS A 1 98 ? -11.478 -3.660 27.579 1.00 88.25 98 CYS A CA 1
ATOM 837 C C . CYS A 1 98 ? -11.566 -3.275 29.062 1.00 88.25 98 CYS A C 1
ATOM 839 O O . CYS A 1 98 ? -11.590 -4.160 29.918 1.00 88.25 98 CYS A O 1
ATOM 841 N N . ARG A 1 99 ? -11.672 -1.976 29.375 1.00 88.62 99 ARG A N 1
ATOM 842 C CA . ARG A 1 99 ? -11.844 -1.487 30.750 1.00 88.62 99 ARG A CA 1
ATOM 843 C C . ARG A 1 99 ? -13.112 -2.047 31.397 1.00 88.62 99 ARG A C 1
ATOM 845 O O . ARG A 1 99 ? -13.020 -2.644 32.464 1.00 88.62 99 ARG A O 1
ATOM 852 N N . ILE A 1 100 ? -14.267 -1.922 30.740 1.00 87.50 100 ILE A N 1
ATOM 853 C CA . ILE A 1 100 ? -15.547 -2.402 31.294 1.00 87.50 100 ILE A CA 1
ATOM 854 C C . ILE A 1 100 ? -15.520 -3.921 31.512 1.00 87.50 100 ILE A C 1
ATOM 856 O O . ILE A 1 100 ? -16.015 -4.406 32.530 1.00 87.50 100 ILE A O 1
ATOM 860 N N . ILE A 1 101 ? -14.903 -4.683 30.603 1.00 86.56 101 ILE A N 1
ATOM 861 C CA . ILE A 1 101 ? -14.757 -6.139 30.754 1.00 86.56 101 ILE A CA 1
ATOM 862 C C . ILE A 1 101 ? -13.927 -6.487 32.003 1.00 86.56 101 ILE A C 1
ATOM 864 O O . ILE A 1 101 ? -14.298 -7.392 32.755 1.00 86.56 101 ILE A O 1
ATOM 868 N N . MET A 1 102 ? -12.826 -5.771 32.255 1.00 86.94 102 MET A N 1
ATOM 869 C CA . MET A 1 102 ? -11.996 -5.976 33.451 1.00 86.94 102 MET A CA 1
ATOM 870 C C . MET A 1 102 ? -12.715 -5.548 34.739 1.00 86.94 102 MET A C 1
ATOM 872 O O . MET A 1 102 ? -12.701 -6.279 35.734 1.00 86.94 102 MET A O 1
ATOM 876 N N . ASP A 1 103 ? -13.386 -4.398 34.719 1.00 88.25 103 ASP A N 1
ATOM 877 C CA . ASP A 1 103 ? -14.123 -3.864 35.866 1.00 88.25 103 ASP A CA 1
ATOM 878 C C . ASP A 1 103 ? -15.321 -4.766 36.229 1.00 88.25 103 ASP A C 1
ATOM 880 O O . ASP A 1 103 ? -15.626 -4.957 37.408 1.00 88.25 103 ASP A O 1
ATOM 884 N N . SER A 1 104 ? -15.950 -5.410 35.237 1.00 86.38 104 SER A N 1
ATOM 885 C CA . SER A 1 104 ? -17.022 -6.395 35.440 1.00 86.38 104 SER A CA 1
ATOM 886 C C . SER A 1 104 ? -16.536 -7.631 36.197 1.00 86.38 104 SER A C 1
ATOM 888 O O . SER A 1 104 ? -17.215 -8.111 37.104 1.00 86.38 104 SER A O 1
ATOM 890 N N . ARG A 1 105 ? -15.334 -8.128 35.886 1.00 81.25 105 ARG A N 1
ATOM 891 C CA . ARG A 1 105 ? -14.746 -9.290 36.573 1.00 81.25 105 ARG A CA 1
ATOM 892 C C . ARG A 1 105 ? -14.271 -8.980 37.988 1.00 81.25 105 ARG A C 1
ATOM 894 O O . ARG A 1 105 ? -14.271 -9.873 38.828 1.00 81.25 105 ARG A O 1
ATOM 901 N N . THR A 1 106 ? -13.870 -7.740 38.252 1.00 83.38 106 THR A N 1
ATOM 902 C CA . THR A 1 106 ? -13.376 -7.299 39.567 1.00 83.38 106 THR A CA 1
ATOM 903 C C . THR A 1 106 ? -14.479 -6.764 40.485 1.00 83.38 106 THR A C 1
ATOM 905 O O . THR A 1 106 ? -14.186 -6.366 41.611 1.00 83.38 106 THR A O 1
ATOM 908 N N . GLY A 1 107 ? -15.739 -6.758 40.029 1.00 79.94 107 GLY A N 1
ATOM 909 C CA . GLY A 1 107 ? -16.886 -6.248 40.789 1.00 79.94 107 GLY A CA 1
ATOM 910 C C . GLY A 1 107 ? -16.909 -4.723 40.935 1.00 79.94 107 GLY A C 1
ATOM 911 O O . GLY A 1 107 ? -17.612 -4.205 41.797 1.00 79.94 107 GLY A O 1
ATOM 912 N N . ARG A 1 108 ? -16.120 -4.003 40.126 1.00 76.81 108 ARG A N 1
ATOM 913 C CA . ARG A 1 108 ? -16.008 -2.535 40.141 1.00 76.81 108 ARG A CA 1
ATOM 914 C C . ARG A 1 108 ? -16.860 -1.850 39.077 1.00 76.81 108 ARG A C 1
ATOM 916 O O . ARG A 1 108 ? -17.113 -0.656 39.200 1.00 76.81 108 ARG A O 1
ATOM 923 N N . ALA A 1 109 ? -17.288 -2.579 38.047 1.00 76.62 109 ALA A N 1
ATOM 924 C CA . ALA A 1 109 ? -18.155 -2.024 37.016 1.00 76.62 109 ALA A CA 1
ATOM 925 C C . ALA A 1 109 ? -19.562 -1.789 37.565 1.00 76.62 109 ALA A C 1
ATOM 927 O O . ALA A 1 109 ? -20.137 -2.649 38.236 1.00 76.62 109 ALA A O 1
ATOM 928 N N . SER A 1 110 ? -20.144 -0.644 37.219 1.00 80.12 110 SER A N 1
ATOM 929 C CA . SER A 1 110 ? -21.557 -0.392 37.481 1.00 80.12 110 SER A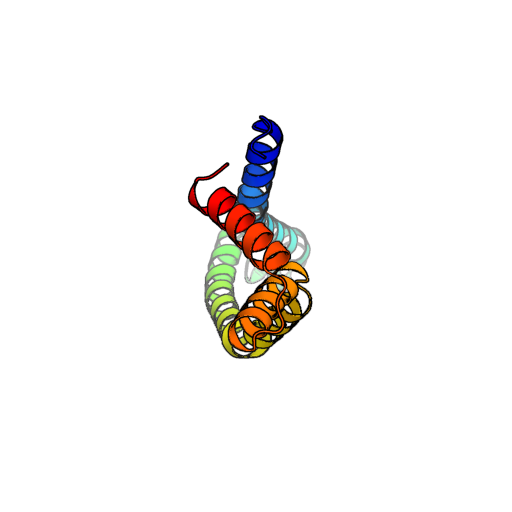 CA 1
ATOM 930 C C . SER A 1 110 ? -22.426 -1.297 36.599 1.00 80.12 110 SER A C 1
ATOM 932 O O . SER A 1 110 ? -22.141 -1.461 35.411 1.00 80.12 110 SER A O 1
ATOM 934 N N . GLU A 1 111 ? -23.537 -1.822 37.130 1.00 79.06 111 GLU A N 1
ATOM 935 C CA . GLU A 1 111 ? -24.531 -2.563 36.329 1.00 79.06 111 GLU A CA 1
ATOM 936 C C . GLU A 1 111 ? -24.993 -1.772 35.097 1.00 79.06 111 GLU A C 1
ATOM 938 O O . GLU A 1 111 ? -25.235 -2.347 34.034 1.00 79.06 111 GLU A O 1
ATOM 943 N N . LYS A 1 112 ? -25.042 -0.439 35.211 1.00 82.56 112 LYS A N 1
ATOM 944 C CA . LYS A 1 112 ? -25.406 0.455 34.112 1.00 82.56 112 LYS A CA 1
ATOM 945 C C . LYS A 1 112 ? -24.392 0.414 32.963 1.00 82.56 112 LYS A C 1
ATOM 947 O O . LYS A 1 112 ? -24.801 0.305 31.812 1.00 82.56 112 LYS A O 1
ATOM 952 N N . GLU A 1 113 ? -23.090 0.446 33.261 1.00 81.19 113 GLU A N 1
ATOM 953 C CA . GLU A 1 113 ? -22.025 0.370 32.244 1.00 81.19 113 GLU A CA 1
ATOM 954 C C . GLU A 1 113 ? -22.036 -0.990 31.528 1.00 81.19 113 GLU A C 1
ATOM 956 O O . GLU A 1 113 ? -21.856 -1.062 30.313 1.00 81.19 113 GLU A O 1
ATOM 961 N N . ILE A 1 114 ? -22.307 -2.073 32.266 1.00 82.88 114 ILE A N 1
ATOM 962 C CA . ILE A 1 114 ? -22.426 -3.423 31.698 1.00 82.88 114 ILE A CA 1
ATOM 963 C C . ILE A 1 114 ? -23.642 -3.507 30.766 1.00 82.88 114 ILE A C 1
ATOM 965 O O . ILE A 1 114 ? -23.539 -4.058 29.668 1.00 82.88 114 ILE A O 1
ATOM 969 N N . MET A 1 115 ? -24.786 -2.944 31.169 1.00 85.25 115 MET A N 1
ATOM 970 C CA . MET A 1 115 ? -25.984 -2.878 30.327 1.00 85.25 115 MET A CA 1
ATOM 971 C C . MET A 1 115 ? -25.766 -2.045 29.062 1.00 85.25 115 MET A C 1
ATOM 973 O O . MET A 1 115 ? -26.205 -2.454 27.988 1.00 85.25 115 MET A O 1
ATOM 977 N N . GLU A 1 116 ? -25.089 -0.901 29.166 1.00 86.56 116 GLU A N 1
ATOM 978 C CA . GLU A 1 116 ? -24.773 -0.047 28.017 1.00 86.56 116 GLU A CA 1
ATOM 979 C C . GLU A 1 116 ? -23.836 -0.753 27.033 1.00 86.56 116 GLU A C 1
ATOM 981 O O . GLU A 1 116 ? -24.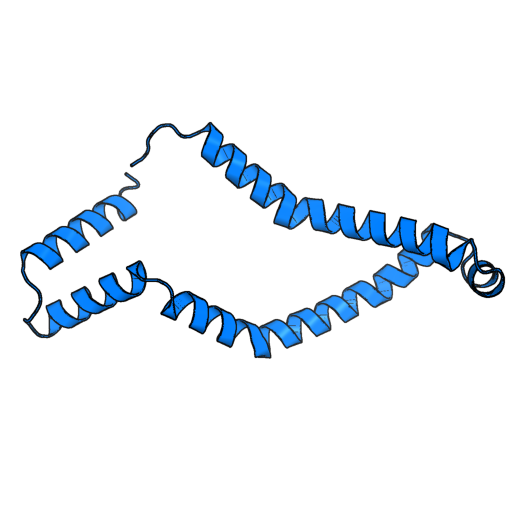113 -0.759 25.829 1.00 86.56 116 GLU A O 1
ATOM 986 N N . LEU A 1 117 ? -22.786 -1.417 27.531 1.00 86.38 117 LEU A N 1
ATOM 987 C CA . LEU A 1 117 ? -21.893 -2.223 26.702 1.00 86.38 117 LEU A CA 1
ATOM 988 C C . LEU A 1 117 ? -22.653 -3.367 26.025 1.00 86.38 117 LEU A C 1
ATOM 990 O O . LEU A 1 117 ? -22.504 -3.570 24.822 1.00 86.38 117 LEU A O 1
ATOM 994 N N . ARG A 1 118 ? -23.503 -4.087 26.763 1.00 85.25 118 ARG A N 1
ATOM 995 C CA . ARG A 1 118 ? -24.305 -5.182 26.205 1.00 85.25 118 ARG A CA 1
ATOM 996 C C . ARG A 1 118 ? -25.244 -4.690 25.111 1.00 85.25 118 ARG A C 1
ATOM 998 O O . ARG A 1 118 ? -25.240 -5.240 24.021 1.00 85.25 118 ARG A O 1
ATOM 1005 N N . ALA A 1 119 ? -25.971 -3.603 25.359 1.00 87.50 119 ALA A N 1
ATOM 1006 C CA . ALA A 1 119 ? -26.861 -3.007 24.370 1.00 87.50 119 ALA A CA 1
ATOM 1007 C C . ALA A 1 119 ? -26.105 -2.490 23.135 1.00 87.50 119 ALA A C 1
ATOM 1009 O O . ALA A 1 119 ? -26.654 -2.467 22.034 1.00 87.50 119 ALA A O 1
ATOM 1010 N N . PHE A 1 120 ? -24.859 -2.042 23.299 1.00 85.50 120 PHE A N 1
ATOM 1011 C CA . PHE A 1 120 ? -23.990 -1.677 22.187 1.00 85.50 120 PHE A CA 1
ATOM 1012 C C . PHE A 1 120 ? -23.562 -2.903 21.367 1.00 85.50 120 PHE A C 1
ATOM 1014 O O . PHE A 1 120 ? -23.682 -2.874 20.143 1.00 85.50 120 PHE A O 1
ATOM 1021 N N . LEU A 1 121 ? -23.134 -3.987 22.020 1.00 85.56 121 LEU A N 1
ATOM 1022 C CA . LEU A 1 121 ? -22.768 -5.243 21.355 1.00 85.56 121 LEU A CA 1
ATOM 1023 C C . LEU A 1 121 ? -23.967 -5.877 20.638 1.00 85.56 121 LEU A C 1
ATOM 1025 O O . LEU A 1 121 ? -23.857 -6.204 19.460 1.00 85.56 121 LEU A O 1
ATOM 1029 N N . ASP A 1 122 ? -25.135 -5.921 21.282 1.00 87.88 122 ASP A N 1
ATOM 1030 C CA . ASP A 1 122 ? -26.376 -6.429 20.687 1.00 87.88 122 ASP A CA 1
ATOM 1031 C C . ASP A 1 122 ? -26.759 -5.646 19.420 1.00 87.88 122 ASP A C 1
ATOM 1033 O O . ASP A 1 122 ? -27.292 -6.215 18.466 1.00 87.88 122 ASP A O 1
ATOM 1037 N N . LYS A 1 123 ? -26.484 -4.334 19.369 1.00 85.50 123 LYS A N 1
ATOM 1038 C CA . LYS A 1 123 ? -26.704 -3.523 18.158 1.00 85.50 123 LYS A CA 1
ATOM 1039 C C . LYS A 1 123 ? -25.757 -3.913 17.023 1.00 85.50 123 LYS A C 1
ATOM 1041 O O . LYS A 1 123 ? -26.187 -3.925 15.870 1.00 85.50 123 LYS A O 1
ATOM 1046 N N . ILE A 1 124 ? -24.502 -4.236 17.337 1.00 84.81 124 ILE A N 1
ATOM 1047 C CA . ILE A 1 124 ? -23.508 -4.684 16.353 1.00 84.81 124 ILE A CA 1
ATOM 1048 C C . ILE A 1 124 ? -23.883 -6.066 15.812 1.00 84.81 124 ILE A C 1
ATOM 1050 O O . ILE A 1 124 ? -23.949 -6.238 14.597 1.00 84.81 124 ILE A O 1
ATOM 1054 N N . GLU A 1 125 ? -24.166 -7.027 16.693 1.00 83.00 125 GLU A N 1
ATOM 1055 C CA . GLU A 1 125 ? -24.489 -8.410 16.316 1.00 83.00 125 GLU A CA 1
ATOM 1056 C C . GLU A 1 125 ? -25.771 -8.497 15.484 1.00 83.00 125 GLU A C 1
ATOM 1058 O O . GLU A 1 125 ? -25.819 -9.204 14.480 1.00 83.00 125 GLU A O 1
ATOM 1063 N N . ASN A 1 126 ? -26.790 -7.714 15.843 1.00 84.88 126 ASN A N 1
ATOM 1064 C CA . ASN A 1 126 ? -28.054 -7.673 15.108 1.00 84.88 126 ASN A CA 1
ATOM 1065 C C . ASN A 1 126 ? -28.039 -6.700 13.916 1.00 84.88 126 ASN A C 1
ATOM 1067 O O . ASN A 1 126 ? -29.085 -6.458 13.309 1.00 84.88 126 ASN A O 1
ATOM 1071 N N . GLY A 1 127 ? -26.878 -6.122 13.585 1.00 60.66 127 GLY A N 1
ATOM 1072 C CA . GLY A 1 127 ? -26.684 -5.270 12.416 1.00 60.66 127 GLY A CA 1
ATOM 1073 C C . GLY A 1 127 ? -27.611 -4.051 12.360 1.00 60.66 127 GLY A C 1
ATOM 1074 O O . GLY A 1 127 ? -28.108 -3.748 11.278 1.00 60.66 127 GLY A O 1
ATOM 1075 N N . LYS A 1 128 ? -27.879 -3.368 13.487 1.00 47.16 128 LYS A N 1
ATOM 1076 C CA . LYS A 1 128 ? -28.744 -2.168 13.561 1.00 47.16 128 LYS A CA 1
ATOM 1077 C C . LYS A 1 128 ? -28.009 -0.861 13.849 1.00 47.16 128 LYS A C 1
ATOM 1079 O O . LYS A 1 128 ? -27.313 -0.706 14.872 1.00 47.16 128 LYS A O 1
#

Organism: NCBI:txid886738